Protein AF-A0A1F6ZSA2-F1 (afdb_monomer_lite)

Radius of gyration: 16.66 Å; chains: 1; bounding box: 36×43×43 Å

Sequence (135 aa):
MVVREEIGMHWVRKMEGTRTESYGFLPVEPGVIPIYSANNAVINNRGSVTPNGVLEKALIVAIYAPEDIRRNRLFERSPDLVHEKPEEVAYRLADEAINMYPDAHIVVKNFGRYEQQAKDNIVALMKLISQVVTP

Secondary structure (DSSP, 8-state):
---GGG--SEEEEE-STT-EEEEE-PPPPTT--------THHHHTGGG-BSTTTGGGS--EEEE--HHHHHHHHHHH-HHHHHH-HHHHHHHHHS-GGGGGGG-SEEEE-SGGGHHHHHHHHHHHHHHHHHHH--

pLDDT: mean 88.21, std 9.7, range [43.44, 96.38]

Structure (mmCIF, N/CA/C/O backbone):
data_AF-A0A1F6ZSA2-F1
#
_entry.id   AF-A0A1F6ZSA2-F1
#
loop_
_atom_site.group_PDB
_atom_site.id
_atom_site.type_symbol
_atom_site.label_atom_id
_atom_site.label_alt_id
_atom_site.label_comp_id
_atom_site.label_asym_id
_atom_site.label_entity_id
_atom_site.label_seq_id
_atom_site.pdbx_PDB_ins_code
_atom_site.Cartn_x
_atom_site.Cartn_y
_atom_site.Cartn_z
_atom_site.occupancy
_atom_site.B_iso_or_equiv
_atom_site.auth_seq_id
_atom_site.auth_comp_id
_atom_site.auth_asym_id
_atom_site.auth_atom_id
_atom_site.pdbx_PDB_model_num
ATOM 1 N N . MET A 1 1 ? -6.791 24.490 -3.109 1.00 43.44 1 MET A N 1
ATOM 2 C CA . MET A 1 1 ? -5.721 24.317 -2.106 1.00 43.44 1 MET A CA 1
ATOM 3 C C . MET A 1 1 ? -6.414 23.846 -0.841 1.00 43.44 1 MET A C 1
ATOM 5 O O . MET A 1 1 ? -7.190 24.619 -0.306 1.00 43.44 1 MET A O 1
ATOM 9 N N . VAL A 1 2 ? -6.269 22.571 -0.472 1.00 46.59 2 VAL A N 1
ATOM 10 C CA . VAL A 1 2 ? -6.911 22.014 0.734 1.00 46.59 2 VAL A CA 1
ATOM 11 C C . VAL A 1 2 ? -6.079 22.448 1.937 1.00 46.59 2 VAL A C 1
ATOM 13 O O . VAL A 1 2 ? -4.852 22.313 1.907 1.00 46.59 2 VAL A O 1
ATOM 16 N N . VAL A 1 3 ? -6.712 23.044 2.945 1.00 50.47 3 VAL A N 1
ATOM 17 C CA . VAL A 1 3 ? -6.021 23.504 4.157 1.00 50.47 3 VAL A CA 1
ATOM 18 C C . VAL A 1 3 ? -5.641 22.270 4.982 1.00 50.47 3 VAL A C 1
ATOM 20 O O . VAL A 1 3 ? -6.406 21.315 5.049 1.00 50.47 3 VAL A O 1
ATOM 23 N N . ARG A 1 4 ? -4.449 22.248 5.596 1.00 52.41 4 ARG A N 1
ATOM 24 C CA . ARG A 1 4 ? -3.920 21.080 6.340 1.00 52.41 4 ARG A CA 1
ATOM 25 C C . ARG A 1 4 ? -4.864 20.528 7.420 1.00 52.41 4 ARG A C 1
ATOM 27 O O . ARG A 1 4 ? -4.752 19.356 7.749 1.00 52.41 4 ARG A O 1
ATOM 34 N N . GLU A 1 5 ? -5.768 21.346 7.948 1.00 53.69 5 GLU A N 1
ATOM 35 C CA . GLU A 1 5 ? -6.742 20.963 8.984 1.00 53.69 5 GLU A CA 1
ATOM 36 C C . GLU A 1 5 ? -7.977 20.231 8.424 1.00 53.69 5 GLU A C 1
ATOM 38 O O . GLU A 1 5 ? -8.782 19.703 9.183 1.00 53.69 5 GLU A O 1
ATOM 43 N N . GLU A 1 6 ? -8.101 20.139 7.098 1.00 70.69 6 GLU A N 1
ATOM 44 C CA . GLU A 1 6 ? -9.185 19.446 6.390 1.00 70.69 6 GLU A CA 1
ATOM 45 C C . GLU A 1 6 ? -8.726 18.116 5.770 1.00 70.69 6 GLU A C 1
ATOM 47 O O . GLU A 1 6 ? -9.438 17.530 4.957 1.00 70.69 6 GLU A O 1
ATOM 52 N N . ILE A 1 7 ? -7.521 17.640 6.102 1.00 79.69 7 ILE A N 1
ATOM 53 C CA . ILE A 1 7 ? -6.950 16.400 5.564 1.00 79.69 7 ILE A CA 1
ATOM 54 C C . ILE A 1 7 ? -6.882 15.370 6.692 1.00 79.69 7 ILE A C 1
ATOM 56 O O . ILE A 1 7 ? -6.367 15.651 7.771 1.00 79.69 7 ILE A O 1
ATOM 60 N N . GLY A 1 8 ? -7.413 14.175 6.435 1.00 87.50 8 GLY A N 1
ATOM 61 C CA . GLY A 1 8 ? -7.291 13.020 7.317 1.00 87.50 8 GLY A CA 1
ATOM 62 C C . GLY A 1 8 ? -5.883 12.426 7.258 1.00 87.50 8 GLY A C 1
ATOM 63 O O . GLY A 1 8 ? -4.879 13.121 7.403 1.00 87.50 8 GLY A O 1
ATOM 64 N N . MET A 1 9 ? -5.783 11.116 7.024 1.00 92.31 9 MET A N 1
ATOM 65 C CA . MET A 1 9 ? -4.474 10.488 6.845 1.00 92.31 9 MET A CA 1
ATOM 66 C C . MET A 1 9 ? -3.801 10.991 5.562 1.00 92.31 9 MET A C 1
ATOM 68 O O . MET A 1 9 ? -4.399 10.954 4.485 1.00 92.31 9 MET A O 1
ATOM 72 N N . HIS A 1 10 ? -2.541 11.410 5.659 1.00 94.19 10 HIS A N 1
ATOM 73 C CA . HIS A 1 10 ? -1.742 11.826 4.509 1.00 94.19 10 HI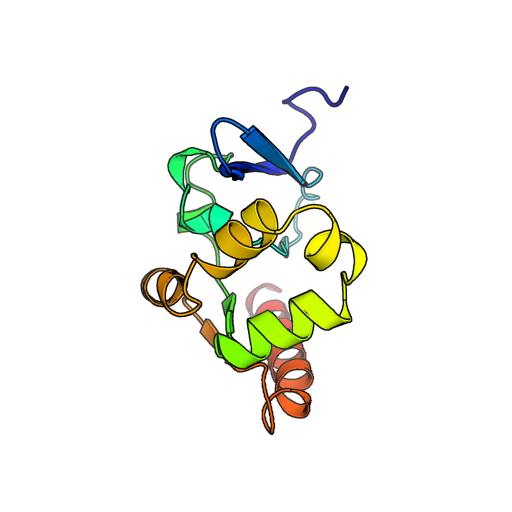S A CA 1
ATOM 74 C C . HIS A 1 10 ? -0.269 11.444 4.659 1.00 94.19 10 HIS A C 1
ATOM 76 O O . HIS A 1 10 ? 0.231 11.262 5.767 1.00 94.19 10 HIS A O 1
ATOM 82 N N . TRP A 1 11 ? 0.438 11.312 3.536 1.00 95.19 11 TRP A N 1
ATOM 83 C CA . TRP A 1 11 ? 1.860 10.964 3.502 1.00 95.19 11 TRP A CA 1
ATOM 84 C C . TRP A 1 11 ? 2.535 11.483 2.235 1.00 95.19 11 TRP A C 1
ATOM 86 O O . TRP A 1 11 ? 1.881 11.925 1.286 1.00 95.19 11 TRP A O 1
ATOM 96 N N . VAL A 1 12 ? 3.865 11.413 2.222 1.00 94.44 12 VAL A N 1
ATOM 97 C CA . VAL A 1 12 ? 4.674 11.791 1.065 1.00 94.44 12 VAL A CA 1
ATOM 98 C C . VAL A 1 12 ? 5.353 10.560 0.496 1.00 94.44 12 VAL A C 1
ATOM 100 O O . VAL A 1 12 ? 6.070 9.834 1.188 1.00 94.44 12 VAL A O 1
ATOM 103 N N . ARG A 1 13 ? 5.180 10.362 -0.804 1.00 92.50 13 ARG A N 1
ATOM 104 C CA . ARG A 1 13 ? 5.954 9.413 -1.587 1.00 92.50 13 ARG A CA 1
ATOM 105 C C . ARG A 1 13 ? 7.153 10.132 -2.193 1.00 92.50 13 ARG A C 1
ATOM 107 O O . ARG A 1 13 ? 6.996 11.129 -2.895 1.00 92.50 13 ARG A O 1
ATOM 114 N N . LYS A 1 14 ? 8.352 9.614 -1.940 1.00 90.94 14 LYS A N 1
ATOM 115 C CA . LYS A 1 14 ? 9.545 10.007 -2.698 1.00 90.94 14 LYS A CA 1
ATOM 116 C C . LYS A 1 14 ? 9.443 9.404 -4.102 1.00 90.94 14 LYS A C 1
ATOM 118 O O . LYS A 1 14 ? 8.897 8.313 -4.246 1.00 90.94 14 LYS A O 1
ATOM 123 N N . MET A 1 15 ? 9.899 10.139 -5.106 1.00 89.19 15 MET A N 1
ATOM 124 C CA . MET A 1 15 ? 9.942 9.721 -6.509 1.00 89.19 15 MET A CA 1
ATOM 125 C C . MET A 1 15 ? 11.397 9.748 -6.997 1.00 89.19 15 MET A C 1
ATOM 127 O O . MET A 1 15 ? 12.313 9.961 -6.200 1.00 89.19 15 MET A O 1
ATOM 131 N N . GLU A 1 16 ? 11.628 9.509 -8.286 1.00 88.69 16 GLU A N 1
ATOM 132 C CA . GLU A 1 16 ? 12.955 9.631 -8.884 1.00 88.69 16 GLU A CA 1
ATOM 133 C C . GLU A 1 16 ? 13.549 11.044 -8.700 1.00 88.69 16 GLU A C 1
ATOM 135 O O . GLU A 1 16 ? 12.851 12.063 -8.745 1.00 88.69 16 GLU A O 1
ATOM 140 N N . GLY A 1 17 ? 14.861 11.104 -8.450 1.00 86.19 17 GLY A N 1
ATOM 141 C CA . GLY A 1 17 ? 15.566 12.353 -8.165 1.00 86.19 17 GLY A CA 1
ATOM 142 C C . GLY A 1 17 ? 15.095 13.027 -6.871 1.00 86.19 17 GLY A C 1
ATOM 143 O O . GLY A 1 17 ? 15.094 12.426 -5.798 1.00 86.19 17 GLY A O 1
ATOM 144 N N . THR A 1 18 ? 14.733 14.308 -6.961 1.00 88.00 18 THR A N 1
ATOM 145 C CA . THR A 1 18 ? 14.256 15.126 -5.828 1.00 88.00 18 THR A CA 1
ATOM 146 C C . THR A 1 18 ? 12.734 15.265 -5.788 1.00 88.00 18 THR A C 1
ATOM 148 O O . THR A 1 18 ? 12.197 15.975 -4.933 1.00 88.00 18 THR A O 1
ATOM 151 N N . ARG A 1 19 ? 12.021 14.611 -6.714 1.00 92.62 19 ARG A N 1
ATOM 152 C CA . ARG A 1 19 ? 10.573 14.751 -6.843 1.00 92.62 19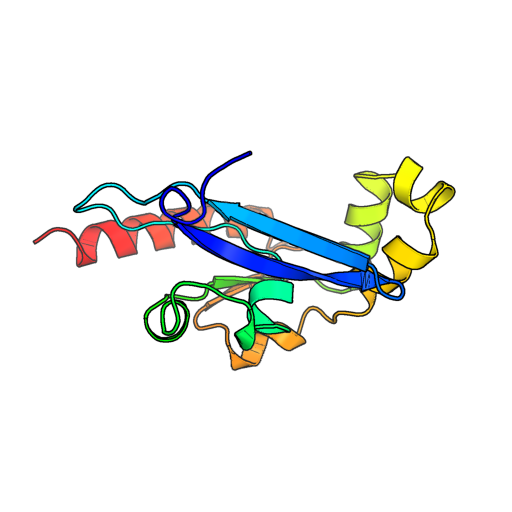 ARG A CA 1
ATOM 153 C C . ARG A 1 19 ? 9.860 14.058 -5.682 1.00 92.62 19 ARG A C 1
ATOM 155 O O . ARG A 1 19 ? 10.280 13.014 -5.182 1.00 92.62 19 ARG A O 1
ATOM 162 N N . THR A 1 20 ? 8.751 14.650 -5.252 1.00 93.25 20 THR A N 1
ATOM 163 C CA . THR A 1 20 ? 7.855 14.066 -4.251 1.00 93.25 20 THR A CA 1
ATOM 164 C C . THR A 1 20 ? 6.409 14.160 -4.718 1.00 93.25 20 THR A C 1
ATOM 166 O O . THR A 1 20 ? 6.041 15.070 -5.460 1.00 93.25 20 THR A O 1
ATOM 169 N N . GLU A 1 21 ? 5.596 13.200 -4.294 1.00 93.25 21 GLU A N 1
ATOM 170 C CA . GLU A 1 21 ? 4.153 13.180 -4.510 1.00 93.25 21 GLU A CA 1
ATOM 171 C C . GLU A 1 21 ? 3.439 13.114 -3.160 1.00 93.25 21 GLU A C 1
ATOM 173 O O . GLU A 1 21 ? 3.753 12.270 -2.316 1.00 93.25 21 GLU A O 1
ATOM 178 N N . SER A 1 22 ? 2.463 13.997 -2.965 1.00 92.94 22 SER A N 1
ATOM 179 C CA . SER A 1 22 ? 1.643 14.039 -1.756 1.00 92.94 22 SER A CA 1
ATOM 180 C C . SER A 1 22 ? 0.366 13.234 -1.956 1.00 92.94 22 SER A C 1
ATOM 182 O O . SER A 1 22 ? -0.347 13.429 -2.939 1.00 92.94 22 SER A O 1
ATOM 184 N N . TYR A 1 23 ? 0.061 12.368 -0.996 1.00 92.94 23 TYR A N 1
ATOM 185 C CA . TYR A 1 23 ? -1.166 11.580 -0.949 1.00 92.94 23 TYR A CA 1
ATOM 186 C C . TYR A 1 23 ? -1.933 11.951 0.313 1.00 92.94 23 TYR A C 1
ATOM 188 O O . TYR A 1 23 ? -1.326 12.150 1.364 1.00 92.94 23 TYR A O 1
ATOM 196 N N . GLY A 1 24 ? -3.257 12.031 0.225 1.00 92.38 24 GLY A N 1
ATOM 197 C CA . GLY A 1 24 ? -4.097 12.368 1.364 1.00 92.38 24 GLY A CA 1
ATOM 198 C C . GLY A 1 24 ? -5.524 11.889 1.177 1.00 92.38 24 GLY A C 1
ATOM 199 O O . GLY A 1 24 ? -6.016 11.785 0.053 1.00 92.38 24 GLY A O 1
ATOM 200 N N . PHE A 1 25 ? -6.170 11.601 2.297 1.00 90.81 25 PHE A N 1
ATOM 201 C CA . PHE A 1 25 ? -7.582 11.263 2.374 1.00 90.81 25 PHE A CA 1
ATOM 202 C C . PHE A 1 25 ? -8.354 12.370 3.081 1.00 90.81 25 PHE A C 1
ATOM 204 O O . PHE A 1 25 ? -7.786 13.176 3.819 1.00 90.81 25 PHE A O 1
ATOM 211 N N . LEU A 1 26 ? -9.666 12.388 2.866 1.00 89.56 26 LEU A N 1
ATOM 212 C CA . LEU A 1 26 ? -10.557 13.227 3.655 1.00 89.56 26 LEU A CA 1
ATOM 213 C C . LEU A 1 26 ? -10.587 12.753 5.120 1.00 89.56 26 LEU A C 1
ATOM 215 O O . LEU A 1 26 ? -10.265 11.591 5.397 1.00 89.56 26 LEU A O 1
ATOM 219 N N . PRO A 1 27 ? -10.962 13.634 6.062 1.00 88.00 27 PRO A N 1
ATOM 220 C CA . PRO A 1 27 ? -11.194 13.259 7.444 1.00 88.00 27 PRO A CA 1
ATOM 221 C C . PRO A 1 27 ? -12.256 12.166 7.536 1.00 88.00 27 PRO A C 1
ATOM 223 O O . PRO A 1 27 ? -13.191 12.102 6.739 1.00 88.00 27 PRO A O 1
ATOM 226 N N . VAL A 1 28 ? -12.086 11.294 8.520 1.00 86.56 28 VAL A N 1
ATOM 227 C CA . VAL A 1 28 ? -12.962 10.145 8.736 1.00 86.56 28 VAL A CA 1
ATOM 228 C C . VAL A 1 28 ? -14.137 10.577 9.598 1.00 86.56 28 VAL A C 1
ATOM 230 O O . VAL A 1 28 ? -13.949 11.273 10.597 1.00 86.56 28 VAL A O 1
ATOM 233 N N . GLU A 1 29 ? -15.341 10.150 9.229 1.00 87.06 29 GLU A N 1
ATOM 234 C CA . GLU A 1 29 ? -16.531 10.399 10.039 1.00 87.06 29 GLU A CA 1
ATOM 235 C C . GLU A 1 29 ? -16.408 9.740 11.428 1.00 87.06 29 GLU A C 1
ATOM 237 O O . GLU A 1 29 ? -15.861 8.640 11.559 1.00 87.06 29 GLU A O 1
ATOM 242 N N . PRO A 1 30 ? -16.911 10.372 12.500 1.00 83.06 30 PRO A N 1
ATOM 243 C CA . PRO A 1 30 ? -16.914 9.745 13.815 1.00 83.06 30 PRO A CA 1
ATOM 244 C C . PRO A 1 30 ? -17.671 8.410 13.809 1.00 83.06 30 PRO A C 1
ATOM 246 O O . PRO A 1 30 ? -18.773 8.310 13.280 1.00 83.06 30 PRO A O 1
ATOM 249 N N . GLY A 1 31 ? -17.095 7.387 14.445 1.00 81.94 31 GLY A N 1
ATOM 250 C CA . GLY A 1 31 ? -17.743 6.082 14.619 1.00 81.94 31 GLY A CA 1
ATOM 251 C C . GLY A 1 31 ? -17.573 5.097 13.458 1.00 81.94 31 GLY A C 1
ATOM 252 O O . GLY A 1 31 ? -18.093 3.988 13.553 1.00 81.94 31 GLY A O 1
ATOM 253 N N . VAL A 1 32 ? -16.825 5.442 12.402 1.00 85.06 32 VAL A N 1
ATOM 254 C CA . VAL A 1 32 ? -16.490 4.493 11.324 1.00 85.06 32 VAL A CA 1
ATOM 255 C C . VAL A 1 32 ? -15.039 4.021 11.416 1.00 85.06 32 VAL A C 1
ATOM 257 O O . VAL A 1 32 ? -14.156 4.748 11.876 1.00 85.06 32 VAL A O 1
ATOM 260 N N . ILE A 1 33 ? -14.771 2.804 10.935 1.00 86.38 33 ILE A N 1
ATOM 261 C CA . ILE A 1 33 ? -13.398 2.343 10.702 1.00 86.38 33 ILE A CA 1
ATOM 262 C C . ILE A 1 33 ? -12.970 2.774 9.303 1.00 86.38 33 ILE A C 1
ATOM 264 O O . ILE A 1 33 ? -13.569 2.320 8.324 1.00 86.38 33 ILE A O 1
ATOM 268 N N . PRO A 1 34 ? -11.915 3.591 9.171 1.00 89.00 34 PRO A N 1
ATOM 269 C CA . PRO A 1 34 ? -11.406 3.942 7.863 1.00 89.00 34 PRO A CA 1
ATOM 270 C C . PRO A 1 34 ? -10.632 2.784 7.237 1.00 89.00 34 PRO A C 1
ATOM 272 O O . PRO A 1 34 ? -9.806 2.138 7.883 1.00 89.00 34 PRO A O 1
ATOM 275 N N . ILE A 1 35 ? -10.856 2.574 5.942 1.00 90.00 35 ILE A N 1
ATOM 276 C CA . ILE A 1 35 ? -10.056 1.673 5.114 1.00 90.00 35 I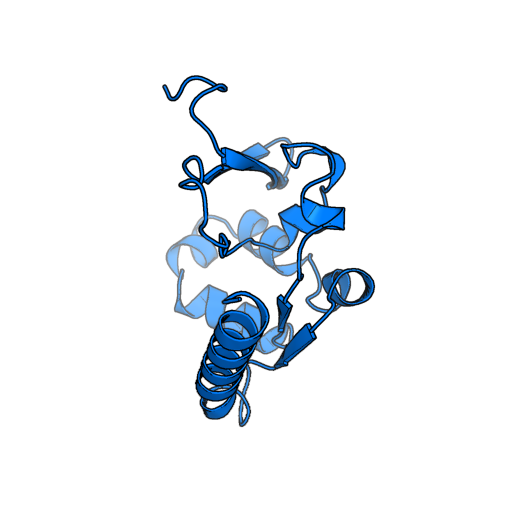LE A CA 1
ATOM 277 C C . ILE A 1 35 ? -9.307 2.528 4.100 1.00 90.00 35 ILE A C 1
ATOM 279 O O . ILE A 1 35 ? -9.915 3.199 3.266 1.00 90.00 35 ILE A O 1
ATOM 283 N N . TYR A 1 36 ? -7.979 2.480 4.157 1.00 91.38 36 TYR A N 1
ATOM 284 C CA . TYR A 1 36 ? -7.113 3.211 3.240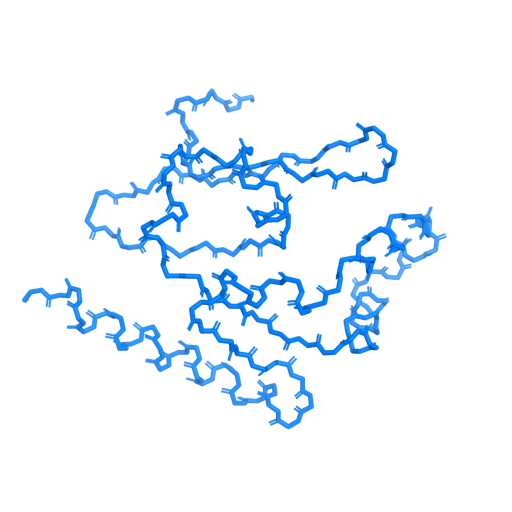 1.00 91.38 36 TYR A CA 1
ATOM 285 C C . TYR A 1 36 ? -6.444 2.257 2.255 1.00 91.38 36 TYR A C 1
ATOM 287 O O . TYR A 1 36 ? -5.922 1.211 2.638 1.00 91.38 36 TYR A O 1
ATOM 295 N N . SER A 1 37 ? -6.405 2.650 0.982 1.00 90.81 37 SER A N 1
ATOM 296 C CA . SER A 1 37 ? -5.560 2.007 -0.024 1.00 90.81 37 SER A CA 1
ATOM 297 C C . SER A 1 37 ? -4.301 2.842 -0.213 1.00 90.81 37 SER A C 1
ATOM 299 O O . SER A 1 37 ? -4.353 3.923 -0.798 1.00 90.81 37 SER A O 1
ATOM 301 N N . ALA A 1 38 ? -3.168 2.339 0.266 1.00 91.12 38 ALA A N 1
ATOM 302 C CA . ALA A 1 38 ? -1.889 3.029 0.194 1.00 91.12 38 ALA A CA 1
ATOM 303 C C . ALA A 1 38 ? -0.876 2.243 -0.646 1.00 91.12 38 ALA A C 1
ATOM 305 O O . ALA A 1 38 ? -0.916 1.017 -0.726 1.00 91.12 38 ALA A O 1
ATOM 306 N N . ASN A 1 39 ? 0.046 2.969 -1.276 1.00 90.38 39 ASN A N 1
ATOM 307 C CA . ASN A 1 39 ? 1.237 2.360 -1.859 1.00 90.38 39 ASN A CA 1
ATOM 308 C C . ASN A 1 39 ? 2.296 2.125 -0.767 1.00 90.38 39 ASN A C 1
ATOM 310 O O . ASN A 1 39 ? 2.239 2.725 0.306 1.00 90.38 39 ASN A O 1
ATOM 314 N N . ASN A 1 40 ? 3.298 1.302 -1.073 1.00 89.88 40 ASN A N 1
ATOM 315 C CA . ASN A 1 40 ? 4.362 0.932 -0.138 1.00 89.88 40 ASN A CA 1
ATOM 316 C C . ASN A 1 40 ? 5.151 2.122 0.438 1.00 89.88 40 ASN A C 1
ATOM 318 O O . ASN A 1 40 ? 5.760 1.990 1.497 1.00 89.88 40 ASN A O 1
ATOM 322 N N . ALA A 1 41 ? 5.115 3.306 -0.190 1.00 89.50 41 ALA A N 1
ATOM 323 C CA . ALA A 1 41 ? 5.793 4.484 0.347 1.00 89.50 41 ALA A CA 1
ATOM 324 C C . ALA A 1 41 ? 5.234 4.926 1.708 1.00 89.50 41 ALA A C 1
ATOM 326 O O . ALA A 1 41 ? 5.940 5.607 2.446 1.00 89.50 41 ALA A O 1
ATOM 327 N N . VAL A 1 42 ? 4.013 4.513 2.069 1.00 91.81 42 VAL A N 1
ATOM 328 C CA . VAL A 1 42 ? 3.467 4.737 3.415 1.00 91.81 42 VAL A CA 1
ATOM 329 C C . VAL A 1 42 ? 4.310 4.044 4.497 1.00 91.81 42 VAL A C 1
ATOM 331 O O . VAL A 1 42 ? 4.464 4.579 5.591 1.00 91.81 42 VAL A O 1
ATOM 334 N N . ILE A 1 43 ? 4.912 2.894 4.168 1.00 90.94 43 ILE A N 1
ATOM 335 C CA . ILE A 1 43 ? 5.818 2.132 5.037 1.00 90.94 43 ILE A CA 1
ATOM 336 C C . ILE A 1 43 ? 7.275 2.551 4.806 1.00 90.94 43 ILE A C 1
ATOM 338 O O . ILE A 1 43 ? 8.022 2.774 5.748 1.00 90.94 43 ILE A O 1
ATOM 342 N N . ASN A 1 44 ? 7.701 2.772 3.566 1.00 88.19 44 ASN A N 1
ATOM 343 C CA . ASN A 1 44 ? 9.098 3.156 3.317 1.00 88.19 44 ASN A CA 1
ATOM 344 C C . ASN A 1 44 ? 9.417 4.591 3.783 1.00 88.19 44 ASN A C 1
ATOM 346 O O . ASN A 1 44 ? 10.580 4.970 3.917 1.00 88.19 44 ASN A O 1
ATOM 350 N N . ASN A 1 45 ? 8.388 5.406 4.028 1.00 90.88 45 ASN A N 1
ATOM 351 C CA . ASN A 1 45 ? 8.505 6.775 4.515 1.00 90.88 45 ASN A CA 1
ATOM 352 C C . ASN A 1 45 ? 7.538 7.044 5.683 1.00 90.88 45 ASN A C 1
ATOM 354 O O . ASN A 1 45 ? 6.860 8.078 5.694 1.00 90.88 45 ASN A O 1
ATOM 358 N N . ARG A 1 46 ? 7.478 6.131 6.673 1.00 91.38 46 ARG A N 1
ATOM 359 C CA . ARG A 1 46 ? 6.587 6.233 7.857 1.00 91.38 46 ARG A CA 1
ATOM 360 C C . ARG A 1 46 ? 6.638 7.599 8.533 1.00 91.38 46 ARG A C 1
ATOM 362 O O . ARG A 1 46 ? 5.606 8.120 8.927 1.00 91.38 46 ARG A O 1
ATOM 369 N N . GLY A 1 47 ? 7.823 8.205 8.621 1.00 92.88 47 GLY A N 1
ATOM 370 C CA . GLY A 1 47 ? 8.008 9.519 9.249 1.00 92.88 47 GLY A CA 1
ATOM 371 C C . GLY A 1 47 ? 7.293 10.678 8.542 1.00 92.88 47 GLY A C 1
ATOM 372 O O . GLY A 1 47 ? 7.166 11.749 9.122 1.00 92.88 47 GLY A O 1
ATOM 373 N N . SER A 1 48 ? 6.822 10.486 7.306 1.00 94.50 48 SER A N 1
ATOM 374 C CA . SER A 1 48 ? 5.994 11.470 6.595 1.00 94.50 48 SER A CA 1
ATOM 375 C C . SER A 1 48 ? 4.494 11.306 6.835 1.00 94.50 48 SER A C 1
ATOM 377 O O . SER A 1 48 ? 3.714 12.155 6.401 1.00 94.50 48 SER A O 1
ATOM 379 N N . VAL A 1 49 ? 4.084 10.206 7.470 1.00 95.06 49 VAL A N 1
ATOM 380 C CA . VAL A 1 49 ? 2.677 9.878 7.677 1.00 95.06 49 VAL A CA 1
ATOM 381 C C . VAL A 1 49 ? 2.124 10.728 8.809 1.00 95.06 49 VAL A C 1
ATOM 383 O O . VAL A 1 49 ? 2.677 10.781 9.902 1.00 95.06 49 VAL A O 1
ATOM 386 N N . THR A 1 50 ? 1.006 11.386 8.539 1.00 93.44 50 THR A N 1
ATOM 387 C CA . THR A 1 50 ? 0.252 12.183 9.504 1.00 93.44 50 THR A CA 1
ATOM 388 C C . THR A 1 50 ? -1.189 11.662 9.543 1.00 93.44 50 THR A C 1
ATOM 390 O O . THR A 1 50 ? -1.716 11.314 8.484 1.00 93.44 50 THR A O 1
ATOM 393 N N . PRO A 1 51 ? -1.847 11.598 10.716 1.00 90.94 51 PRO A N 1
ATOM 394 C CA . PRO A 1 51 ? -1.321 11.926 12.046 1.00 90.94 51 PRO A CA 1
ATOM 395 C C . PRO A 1 51 ? -0.201 10.991 12.521 1.00 90.94 51 PRO A C 1
ATOM 397 O O . PRO A 1 51 ? -0.193 9.802 12.206 1.00 90.94 51 PRO A O 1
ATOM 400 N N . ASN A 1 52 ? 0.730 11.525 13.315 1.00 90.38 52 ASN A N 1
ATOM 401 C CA . ASN A 1 52 ? 1.765 10.716 13.962 1.00 90.38 52 ASN A CA 1
ATOM 402 C C . ASN A 1 52 ? 1.104 9.630 14.822 1.00 90.38 52 ASN A C 1
ATOM 404 O O . ASN A 1 52 ? 0.128 9.906 15.522 1.00 90.38 52 ASN A O 1
ATOM 408 N N . GLY A 1 53 ? 1.631 8.407 14.812 1.00 89.06 53 GLY A N 1
ATOM 409 C CA . GLY A 1 53 ? 1.055 7.325 15.614 1.00 89.06 53 GLY A CA 1
ATOM 410 C C . GLY A 1 53 ? -0.071 6.539 14.920 1.00 89.06 53 GLY A C 1
ATOM 411 O O . GLY A 1 53 ? -0.608 5.600 15.511 1.00 89.06 53 GLY A O 1
ATOM 412 N N . VAL A 1 54 ? -0.505 6.945 13.714 1.00 91.31 54 VAL A N 1
ATOM 413 C CA . VAL A 1 54 ? -1.671 6.330 13.051 1.00 91.31 54 VAL A CA 1
ATOM 414 C C . VAL A 1 54 ? -1.393 4.897 12.600 1.00 91.31 54 VAL A C 1
ATOM 416 O O . VAL A 1 54 ? -2.265 4.040 12.719 1.00 91.31 54 VAL A O 1
ATOM 419 N N . LEU A 1 55 ? -0.177 4.612 12.125 1.00 92.75 55 LEU A N 1
ATOM 420 C CA . LEU A 1 55 ? 0.181 3.285 11.623 1.00 92.75 55 LEU A CA 1
ATOM 421 C C . LEU A 1 55 ? 0.374 2.266 12.750 1.00 92.75 55 LEU A C 1
ATOM 423 O O . LEU A 1 55 ? 0.114 1.087 12.546 1.00 92.75 55 LEU A O 1
ATOM 427 N N . GLU A 1 56 ? 0.789 2.700 13.941 1.00 92.25 56 GLU A N 1
ATOM 428 C CA . GLU A 1 56 ? 0.965 1.850 15.129 1.00 92.25 56 GLU A CA 1
ATOM 429 C C . GLU A 1 56 ? -0.366 1.283 15.642 1.00 92.25 56 GLU A C 1
ATOM 431 O O . GLU A 1 56 ? -0.387 0.285 16.358 1.00 92.25 56 GLU A O 1
ATOM 436 N N . LYS A 1 57 ? -1.480 1.926 15.285 1.00 89.81 57 LYS A N 1
ATOM 437 C CA . LYS A 1 57 ? -2.841 1.523 15.659 1.00 89.81 57 LYS A CA 1
ATOM 438 C C . LYS A 1 57 ? -3.603 0.877 14.501 1.00 89.81 57 LYS A C 1
ATOM 440 O O . LYS A 1 57 ? -4.779 0.558 14.654 1.00 89.81 57 LYS A O 1
ATOM 445 N N . ALA A 1 58 ? -2.969 0.728 13.339 1.00 92.50 58 ALA A N 1
ATOM 446 C CA . ALA A 1 58 ? -3.620 0.260 12.126 1.00 92.50 58 ALA A CA 1
ATOM 447 C C . ALA A 1 58 ? -3.429 -1.246 11.915 1.00 92.50 58 ALA A C 1
ATOM 449 O O . ALA A 1 58 ? -2.334 -1.781 12.084 1.00 92.50 58 ALA A O 1
ATOM 450 N N . LEU A 1 59 ? -4.474 -1.916 11.419 1.00 92.69 59 LEU A N 1
ATOM 451 C CA . LEU A 1 59 ? -4.327 -3.227 10.794 1.00 92.69 59 LEU A CA 1
ATOM 452 C C . LEU A 1 59 ? -3.763 -3.047 9.378 1.00 92.69 59 LEU A C 1
ATOM 454 O O . LE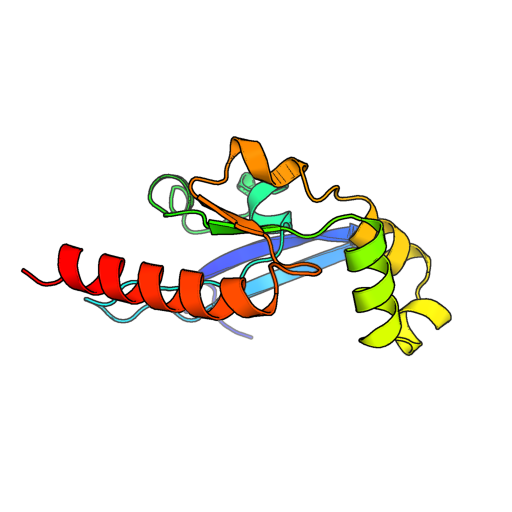U A 1 59 ? -4.478 -2.690 8.443 1.00 92.69 59 LEU A O 1
ATOM 458 N N . ILE A 1 60 ? -2.469 -3.302 9.222 1.00 94.38 60 ILE A N 1
ATOM 459 C CA . ILE A 1 60 ? -1.775 -3.236 7.927 1.00 94.38 60 ILE A CA 1
ATOM 460 C C . ILE A 1 60 ? -1.966 -4.553 7.162 1.00 94.38 60 ILE A C 1
ATOM 462 O O . ILE A 1 60 ? -1.472 -5.602 7.582 1.00 94.38 60 ILE A O 1
ATOM 466 N N . VAL A 1 61 ? -2.657 -4.477 6.022 1.00 93.25 61 VAL A N 1
ATOM 467 C CA . VAL A 1 61 ? -2.885 -5.598 5.099 1.00 93.25 61 VAL A CA 1
ATOM 468 C C . VAL A 1 61 ? -2.060 -5.387 3.829 1.00 93.25 61 VAL A C 1
ATOM 470 O O . VAL A 1 61 ? -2.307 -4.457 3.064 1.00 93.25 61 VAL A O 1
ATOM 473 N N . ALA A 1 62 ? -1.089 -6.263 3.585 1.00 92.88 62 ALA A N 1
ATOM 474 C CA . ALA A 1 62 ? -0.257 -6.242 2.389 1.00 92.88 62 ALA A CA 1
ATOM 475 C C . ALA A 1 62 ? -0.902 -7.036 1.247 1.00 92.88 62 ALA A C 1
ATOM 477 O O . ALA A 1 62 ? -1.191 -8.224 1.392 1.00 92.88 62 ALA A O 1
ATOM 478 N N . ILE A 1 63 ? -1.074 -6.400 0.085 1.00 91.69 63 ILE A N 1
ATOM 479 C CA . ILE A 1 63 ? -1.495 -7.073 -1.150 1.00 91.69 63 ILE A CA 1
ATOM 480 C C . ILE A 1 63 ? -0.249 -7.411 -1.965 1.00 91.69 63 ILE A C 1
ATOM 482 O O . ILE A 1 63 ? 0.372 -6.538 -2.567 1.00 91.69 63 ILE A O 1
ATOM 486 N N . TYR A 1 64 ? 0.118 -8.687 -1.980 1.00 92.62 64 TYR A N 1
ATOM 487 C CA . TYR A 1 64 ? 1.392 -9.148 -2.517 1.00 92.62 64 TYR A CA 1
ATOM 488 C C . TYR A 1 64 ? 1.253 -9.772 -3.910 1.00 92.62 64 TYR A C 1
ATOM 490 O O . TYR A 1 64 ? 0.383 -10.613 -4.146 1.00 92.62 64 TYR A O 1
ATOM 498 N N . ALA A 1 65 ? 2.174 -9.427 -4.807 1.00 92.75 65 ALA A N 1
ATOM 499 C CA . ALA A 1 65 ? 2.421 -10.134 -6.059 1.00 92.75 65 ALA A CA 1
ATOM 500 C C . ALA A 1 65 ? 3.935 -10.155 -6.356 1.00 92.75 65 ALA A C 1
ATOM 502 O O . ALA A 1 65 ? 4.599 -9.165 -6.037 1.00 92.75 65 ALA A O 1
ATOM 503 N N . PRO A 1 66 ? 4.462 -11.226 -6.980 1.00 92.75 66 PRO A N 1
ATOM 504 C CA . PRO A 1 66 ? 5.848 -11.295 -7.436 1.00 92.75 66 PRO A CA 1
ATOM 505 C C . PRO A 1 66 ? 6.225 -10.170 -8.408 1.00 92.75 66 PRO A C 1
ATOM 507 O O . PRO A 1 66 ? 5.377 -9.583 -9.082 1.00 92.75 66 PRO A O 1
ATOM 510 N N . GLU A 1 67 ? 7.514 -9.871 -8.475 1.00 92.81 67 GLU A N 1
ATOM 511 C CA . GLU A 1 67 ? 8.119 -8.731 -9.164 1.00 92.81 67 GLU A CA 1
ATOM 512 C C . GLU A 1 67 ? 7.857 -8.746 -10.674 1.00 92.81 67 GLU A C 1
ATOM 514 O O . GLU A 1 67 ? 7.537 -7.713 -11.265 1.00 92.81 67 GLU A O 1
ATOM 519 N N . ASP A 1 68 ? 7.932 -9.917 -11.303 1.00 94.44 68 ASP A N 1
ATOM 520 C CA . ASP A 1 68 ? 7.617 -10.116 -12.717 1.00 94.44 68 ASP A CA 1
ATOM 521 C C . ASP A 1 68 ? 6.141 -9.820 -13.011 1.00 94.44 68 ASP A C 1
ATOM 523 O O . ASP A 1 68 ? 5.832 -9.085 -13.951 1.00 94.44 68 ASP A O 1
ATOM 527 N N . ILE A 1 69 ? 5.234 -10.300 -12.157 1.00 94.81 69 ILE A N 1
ATOM 528 C CA . ILE A 1 69 ? 3.798 -10.023 -12.257 1.00 94.81 69 ILE A CA 1
ATOM 529 C C . ILE A 1 69 ? 3.520 -8.533 -12.039 1.00 94.81 69 ILE A C 1
ATOM 531 O O . ILE A 1 69 ? 2.745 -7.929 -12.783 1.00 94.81 69 ILE A O 1
ATOM 535 N N . ARG A 1 70 ? 4.165 -7.905 -11.048 1.00 93.69 70 ARG A N 1
ATOM 536 C CA . ARG A 1 70 ? 4.050 -6.459 -10.794 1.00 93.69 70 ARG A CA 1
ATOM 537 C C . ARG A 1 70 ? 4.507 -5.636 -11.994 1.00 93.69 70 ARG A C 1
ATOM 539 O O . ARG A 1 70 ? 3.811 -4.693 -12.370 1.00 93.69 70 ARG A O 1
ATOM 546 N N . ARG A 1 71 ? 5.642 -5.999 -12.597 1.00 95.19 71 ARG A N 1
ATOM 547 C CA . ARG A 1 71 ? 6.173 -5.357 -13.805 1.00 95.19 71 ARG A CA 1
ATOM 548 C C . ARG A 1 71 ? 5.198 -5.489 -14.969 1.00 95.19 71 ARG A C 1
ATOM 550 O O . ARG A 1 71 ? 4.834 -4.474 -15.553 1.00 95.19 71 ARG A O 1
ATOM 557 N N . ASN A 1 72 ? 4.733 -6.702 -15.261 1.00 96.00 72 ASN A N 1
ATOM 558 C CA . ASN A 1 72 ? 3.820 -6.946 -16.379 1.00 96.00 72 ASN A CA 1
ATOM 559 C C . ASN A 1 72 ? 2.519 -6.147 -16.214 1.00 96.00 72 ASN A C 1
ATOM 561 O O . ASN A 1 72 ? 2.132 -5.411 -17.116 1.00 96.00 72 ASN A O 1
ATOM 565 N N . ARG A 1 73 ? 1.919 -6.165 -15.015 1.00 94.69 73 ARG A N 1
ATOM 566 C CA . ARG A 1 73 ? 0.720 -5.366 -14.709 1.00 94.69 73 ARG A CA 1
ATOM 567 C C . ARG A 1 73 ? 0.949 -3.861 -14.846 1.00 94.69 73 ARG A C 1
ATOM 569 O O . ARG A 1 73 ? 0.038 -3.142 -15.247 1.00 94.69 73 ARG A O 1
ATOM 576 N N . LEU A 1 74 ? 2.131 -3.356 -14.480 1.00 94.06 74 LEU A N 1
ATOM 577 C CA . LEU A 1 74 ? 2.464 -1.942 -14.673 1.00 94.06 74 LEU A CA 1
ATOM 578 C C . LEU A 1 74 ? 2.536 -1.597 -16.164 1.00 94.06 74 LEU A C 1
ATOM 580 O O . LEU A 1 74 ? 2.019 -0.556 -16.559 1.00 94.06 74 LEU A O 1
ATOM 584 N N . PHE A 1 75 ? 3.143 -2.472 -16.966 1.00 95.50 75 PHE A N 1
ATOM 585 C CA . PHE A 1 75 ? 3.324 -2.248 -18.398 1.00 95.50 75 PHE A CA 1
ATOM 586 C C . PHE A 1 75 ? 1.991 -2.298 -19.144 1.00 95.50 75 PHE A C 1
ATOM 588 O O . PHE A 1 75 ? 1.725 -1.438 -19.975 1.00 95.50 75 PHE A O 1
ATOM 595 N N . GLU A 1 76 ? 1.125 -3.246 -18.789 1.00 96.38 76 GLU A N 1
ATOM 596 C CA . GLU A 1 76 ? -0.224 -3.369 -19.351 1.00 96.38 76 GLU A CA 1
ATOM 597 C C . GLU A 1 76 ? -1.122 -2.186 -18.972 1.00 96.38 76 GLU A C 1
ATOM 599 O O . GLU A 1 76 ? -1.842 -1.652 -19.812 1.00 96.38 76 GLU A O 1
ATOM 604 N N . ARG A 1 77 ? -1.086 -1.750 -17.706 1.00 95.25 77 ARG A N 1
ATOM 605 C CA . ARG A 1 77 ? -1.950 -0.665 -17.214 1.00 95.25 77 ARG A CA 1
ATOM 606 C C . ARG A 1 77 ? -1.505 0.717 -17.689 1.00 95.25 77 ARG A C 1
ATOM 608 O O . ARG A 1 77 ? -2.311 1.645 -17.706 1.00 95.25 77 ARG A O 1
ATOM 615 N N . SER A 1 78 ? -0.216 0.906 -17.950 1.00 94.19 78 SER A N 1
ATOM 616 C CA . SER A 1 78 ? 0.359 2.233 -18.187 1.00 94.19 78 SER A CA 1
ATOM 617 C C . SER A 1 78 ? 1.438 2.191 -19.274 1.00 94.19 78 SER A C 1
ATOM 619 O O . SER A 1 78 ? 2.595 2.499 -18.981 1.00 94.19 78 SER A O 1
ATOM 621 N N . PRO A 1 79 ? 1.083 1.829 -20.522 1.00 93.62 79 PRO A N 1
ATOM 622 C CA . PRO A 1 79 ? 2.043 1.735 -21.622 1.00 93.62 79 PRO A CA 1
ATOM 623 C C . PRO A 1 79 ? 2.755 3.069 -21.894 1.00 93.62 79 PRO A C 1
ATOM 625 O O . PRO A 1 79 ? 3.969 3.078 -22.092 1.00 93.62 79 PRO A O 1
ATOM 628 N N . ASP A 1 80 ? 2.046 4.196 -21.792 1.00 96.00 80 ASP A N 1
ATOM 629 C CA . ASP A 1 80 ? 2.626 5.534 -21.985 1.00 96.00 80 ASP A CA 1
ATOM 630 C C . ASP A 1 80 ? 3.707 5.834 -20.942 1.00 96.00 80 ASP A C 1
ATOM 632 O O . ASP A 1 80 ? 4.773 6.348 -21.265 1.00 96.00 80 ASP A O 1
ATOM 636 N N . LEU A 1 81 ? 3.490 5.421 -19.687 1.00 92.38 81 LEU A N 1
ATOM 637 C CA . LEU A 1 81 ? 4.482 5.583 -18.624 1.00 92.38 81 LEU A CA 1
ATOM 638 C C . LEU A 1 81 ? 5.765 4.800 -18.935 1.00 92.38 81 LEU A C 1
ATOM 640 O O . LEU A 1 81 ? 6.861 5.292 -18.676 1.00 92.38 81 LEU A O 1
ATOM 644 N N . VAL A 1 82 ? 5.628 3.594 -19.494 1.00 92.62 82 VAL A N 1
ATOM 645 C CA . VAL A 1 82 ? 6.770 2.763 -19.905 1.00 92.62 82 VAL A CA 1
ATOM 646 C C . VAL A 1 82 ? 7.563 3.431 -21.019 1.00 92.62 82 VAL A C 1
ATOM 648 O O . VAL A 1 82 ? 8.791 3.392 -20.991 1.00 92.62 82 VAL A O 1
ATOM 651 N N . HIS A 1 83 ? 6.874 4.047 -21.978 1.00 92.38 83 HIS A N 1
ATOM 652 C CA . HIS A 1 83 ? 7.523 4.686 -23.115 1.00 92.38 83 HIS A CA 1
ATOM 653 C C . HIS A 1 83 ? 8.168 6.028 -22.748 1.00 92.38 83 HIS A C 1
ATOM 655 O O . HIS A 1 83 ? 9.312 6.288 -23.111 1.00 92.38 83 HIS A O 1
ATOM 661 N N . GLU A 1 84 ? 7.450 6.869 -22.007 1.00 94.88 84 GLU A N 1
ATOM 662 C CA . GLU A 1 84 ? 7.822 8.265 -21.780 1.00 94.88 84 GLU A CA 1
ATOM 663 C C . GLU A 1 84 ? 8.662 8.473 -20.514 1.00 94.88 84 GLU A C 1
ATOM 665 O O . GLU A 1 84 ? 9.407 9.450 -20.424 1.00 94.88 84 GLU A O 1
ATOM 670 N N . LYS A 1 85 ? 8.541 7.589 -19.513 1.00 92.69 85 LYS A N 1
ATOM 671 C CA . LYS A 1 85 ? 9.164 7.761 -18.186 1.00 92.69 85 LYS A CA 1
ATOM 672 C C . LYS A 1 85 ? 9.801 6.467 -17.656 1.00 92.69 85 LYS A C 1
ATOM 674 O O . LYS A 1 85 ? 9.420 5.977 -16.586 1.00 92.69 85 LYS A O 1
ATOM 679 N N . PRO A 1 86 ? 10.819 5.919 -18.346 1.00 91.94 86 PRO A N 1
ATOM 680 C CA . PRO A 1 86 ? 11.467 4.668 -17.945 1.00 91.94 86 PRO A CA 1
ATOM 681 C C . PRO A 1 86 ? 12.127 4.738 -16.557 1.00 91.94 86 PRO A C 1
ATOM 683 O O . PRO A 1 86 ? 12.130 3.746 -15.828 1.00 91.94 86 PRO A O 1
ATOM 686 N N . GLU A 1 87 ? 12.633 5.904 -16.147 1.00 92.12 87 GLU A N 1
ATOM 687 C CA . GLU A 1 87 ? 13.210 6.099 -14.808 1.00 92.12 87 GLU A CA 1
ATOM 688 C C . GLU A 1 87 ? 12.153 5.995 -13.700 1.00 92.12 87 GLU A C 1
ATOM 690 O O . GLU A 1 87 ? 12.387 5.364 -12.669 1.00 92.12 87 GLU A O 1
ATOM 695 N N . GLU A 1 88 ? 10.955 6.540 -13.931 1.00 91.25 88 GLU A N 1
ATOM 696 C CA . GLU A 1 88 ? 9.841 6.431 -12.986 1.00 91.25 88 GLU A CA 1
ATOM 697 C C . GLU A 1 88 ? 9.369 4.973 -12.865 1.00 91.25 88 GLU A C 1
ATOM 699 O O . GLU A 1 88 ? 9.038 4.499 -11.776 1.00 91.25 88 GLU A O 1
ATOM 704 N N . VAL A 1 89 ? 9.365 4.229 -13.972 1.00 92.31 89 VAL A N 1
ATOM 705 C CA . VAL A 1 89 ? 9.048 2.792 -13.993 1.00 92.31 89 VAL A CA 1
ATOM 706 C C . VAL A 1 89 ? 10.068 2.002 -13.181 1.00 92.31 89 VAL A C 1
ATOM 708 O O . VAL A 1 89 ? 9.675 1.205 -12.326 1.00 92.31 89 VAL A O 1
ATOM 711 N N . ALA A 1 90 ? 11.362 2.250 -13.403 1.00 91.38 90 ALA A N 1
ATOM 712 C CA . ALA A 1 90 ? 12.433 1.625 -12.636 1.00 91.38 90 ALA A CA 1
ATOM 713 C C . ALA A 1 90 ? 12.285 1.932 -11.141 1.00 91.38 90 ALA A C 1
ATOM 715 O O . ALA A 1 90 ? 12.304 1.015 -10.325 1.00 91.38 90 ALA A O 1
ATOM 716 N N . TYR A 1 91 ? 12.020 3.191 -10.782 1.00 90.25 91 TYR A N 1
ATOM 717 C CA . TYR A 1 91 ? 11.783 3.596 -9.398 1.00 90.25 91 TYR A CA 1
ATOM 718 C C . TYR A 1 91 ? 10.569 2.889 -8.772 1.00 90.25 91 TYR A C 1
ATOM 720 O O . TYR A 1 91 ? 10.640 2.375 -7.656 1.00 90.25 91 TYR A O 1
ATOM 728 N N . ARG A 1 92 ? 9.442 2.814 -9.495 1.00 88.62 92 ARG A N 1
ATOM 729 C CA . ARG A 1 92 ? 8.214 2.132 -9.042 1.00 88.62 92 ARG A CA 1
ATOM 730 C C . ARG A 1 92 ? 8.424 0.635 -8.795 1.00 88.62 92 ARG A C 1
ATOM 732 O O . ARG A 1 92 ? 7.722 0.073 -7.953 1.00 88.62 92 ARG A O 1
ATOM 739 N N . LEU A 1 93 ? 9.329 0.004 -9.540 1.00 90.00 93 LEU A N 1
ATOM 740 C CA . LEU A 1 93 ? 9.626 -1.427 -9.449 1.00 90.00 93 LEU A CA 1
ATOM 741 C C . LEU A 1 93 ? 10.823 -1.748 -8.542 1.00 90.00 93 LEU A C 1
ATOM 743 O O . LEU A 1 93 ? 10.944 -2.896 -8.130 1.00 90.00 93 LEU A O 1
ATOM 747 N N . ALA A 1 94 ? 11.660 -0.763 -8.204 1.00 88.31 94 ALA A N 1
ATOM 748 C CA . ALA A 1 94 ? 12.816 -0.931 -7.321 1.00 88.31 94 ALA A CA 1
ATOM 749 C C . ALA A 1 94 ? 12.425 -1.257 -5.873 1.00 88.31 94 ALA A C 1
ATOM 751 O O . ALA A 1 94 ? 13.201 -1.862 -5.141 1.00 88.31 94 ALA A O 1
ATOM 752 N N . ASP A 1 95 ? 11.224 -0.861 -5.453 1.00 84.50 95 ASP A N 1
ATOM 753 C CA . ASP A 1 95 ? 10.688 -1.273 -4.164 1.00 84.50 95 ASP A CA 1
ATOM 754 C C . ASP A 1 95 ? 10.144 -2.704 -4.247 1.00 84.50 95 ASP A C 1
ATOM 756 O O . ASP A 1 95 ? 9.051 -2.942 -4.783 1.00 84.50 95 ASP A O 1
ATOM 760 N N . GLU A 1 96 ? 10.932 -3.654 -3.748 1.00 82.88 96 GLU A N 1
ATOM 761 C CA . GLU A 1 96 ? 10.610 -5.080 -3.725 1.00 82.88 96 GLU A CA 1
ATOM 762 C C . GLU A 1 96 ? 9.333 -5.355 -2.928 1.00 82.88 96 GLU A C 1
ATOM 764 O O . GLU A 1 96 ? 9.063 -4.742 -1.894 1.00 82.88 96 GLU A O 1
ATOM 769 N N . ALA A 1 97 ? 8.519 -6.305 -3.398 1.00 78.06 97 ALA A N 1
ATOM 770 C CA . ALA A 1 97 ? 7.210 -6.546 -2.788 1.00 78.06 97 ALA A CA 1
ATOM 771 C C . ALA A 1 97 ? 7.331 -7.119 -1.368 1.00 78.06 97 ALA A C 1
ATOM 773 O O . ALA A 1 97 ? 6.392 -7.033 -0.579 1.00 78.06 97 ALA A O 1
ATOM 774 N N . ILE A 1 98 ? 8.483 -7.707 -1.048 1.00 81.00 98 ILE A N 1
ATOM 775 C CA . ILE A 1 98 ? 8.773 -8.295 0.256 1.00 81.00 98 ILE A CA 1
ATOM 776 C C . ILE A 1 98 ? 9.094 -7.249 1.330 1.00 81.00 98 ILE A C 1
ATOM 778 O O . ILE A 1 98 ? 8.921 -7.532 2.513 1.00 81.00 98 ILE A O 1
ATOM 782 N N . ASN A 1 99 ? 9.479 -6.027 0.947 1.00 82.81 99 ASN A N 1
ATOM 783 C CA . ASN A 1 99 ? 9.891 -4.982 1.892 1.00 82.81 99 ASN A CA 1
ATOM 784 C C . ASN A 1 99 ? 8.789 -4.600 2.886 1.00 82.81 99 ASN A C 1
ATOM 786 O O . ASN A 1 99 ? 9.081 -4.167 3.993 1.00 82.81 99 ASN A O 1
ATOM 790 N N . MET A 1 100 ? 7.521 -4.795 2.517 1.00 81.38 100 MET A N 1
ATOM 791 C CA . MET A 1 100 ? 6.376 -4.502 3.382 1.00 81.38 100 MET A CA 1
ATOM 792 C C . MET A 1 100 ? 6.074 -5.601 4.414 1.00 81.38 100 MET A C 1
ATOM 794 O O . MET A 1 100 ? 5.226 -5.397 5.276 1.00 81.38 100 MET A O 1
ATOM 798 N N . TYR A 1 101 ? 6.701 -6.780 4.317 1.00 86.69 101 TYR A N 1
ATOM 799 C CA . TYR A 1 101 ? 6.365 -7.937 5.159 1.00 86.69 101 TYR A CA 1
ATOM 800 C C . TYR A 1 101 ? 6.598 -7.703 6.657 1.00 86.69 101 TYR A C 1
ATOM 802 O O . TYR A 1 101 ? 5.737 -8.121 7.428 1.00 86.69 101 TYR A O 1
ATOM 810 N N . PRO A 1 102 ? 7.689 -7.043 7.097 1.00 90.31 102 PRO A N 1
ATOM 811 C CA . PRO A 1 102 ? 7.913 -6.784 8.520 1.00 90.31 102 PRO A CA 1
ATOM 812 C C . PRO A 1 102 ? 6.820 -5.926 9.171 1.00 90.31 102 PRO A C 1
ATOM 814 O O . PRO A 1 102 ? 6.555 -6.078 10.360 1.00 90.31 102 PRO A O 1
ATOM 817 N N . ASP A 1 103 ? 6.178 -5.049 8.397 1.00 90.69 103 ASP A N 1
ATOM 818 C CA . ASP A 1 103 ? 5.117 -4.152 8.865 1.00 90.69 103 ASP A CA 1
ATOM 819 C C . ASP A 1 103 ? 3.704 -4.705 8.618 1.00 90.69 103 ASP A C 1
ATOM 821 O O . ASP A 1 103 ? 2.719 -4.160 9.121 1.00 90.69 103 ASP A O 1
ATOM 825 N N . ALA A 1 104 ? 3.570 -5.762 7.816 1.00 93.06 104 ALA A N 1
ATOM 826 C CA . ALA A 1 104 ? 2.281 -6.335 7.465 1.00 93.06 104 ALA A CA 1
ATOM 827 C C . ALA A 1 104 ? 1.790 -7.298 8.550 1.00 93.06 104 ALA A C 1
ATOM 829 O O . ALA A 1 104 ? 2.450 -8.274 8.893 1.00 93.06 104 ALA A O 1
ATOM 830 N N . HIS A 1 105 ? 0.563 -7.084 9.018 1.00 93.62 105 HIS A N 1
ATOM 831 C CA . HIS A 1 105 ? -0.104 -8.012 9.934 1.00 93.62 105 HIS A CA 1
ATOM 832 C C . HIS A 1 105 ? -0.757 -9.170 9.171 1.00 93.62 105 HIS A C 1
ATOM 834 O O . HIS A 1 105 ? -0.860 -10.285 9.674 1.00 93.62 105 HIS A O 1
ATOM 840 N N . ILE A 1 106 ? -1.219 -8.898 7.946 1.00 92.62 106 ILE A N 1
ATOM 841 C CA . ILE A 1 106 ? -1.847 -9.874 7.053 1.00 92.62 106 ILE A CA 1
ATOM 842 C C . ILE A 1 106 ? -1.246 -9.703 5.661 1.00 92.62 106 ILE A C 1
ATOM 844 O O . ILE A 1 106 ? -1.160 -8.585 5.157 1.00 92.62 106 ILE A O 1
ATOM 848 N N . VAL A 1 107 ? -0.888 -10.811 5.012 1.00 92.12 107 VAL A N 1
ATOM 849 C CA . VAL A 1 107 ? -0.433 -10.824 3.616 1.00 92.12 107 VAL A CA 1
ATOM 850 C C . VAL A 1 107 ? -1.450 -11.565 2.756 1.00 92.12 107 VAL A C 1
ATOM 852 O O . VAL A 1 107 ? -1.687 -12.759 2.938 1.00 92.12 107 VAL A O 1
ATOM 855 N N . VAL A 1 108 ? -2.021 -10.870 1.776 1.00 92.25 108 VAL A N 1
ATOM 856 C CA . VAL A 1 108 ? -2.934 -11.438 0.783 1.00 92.25 108 VAL A CA 1
ATOM 857 C C . VAL A 1 108 ? -2.197 -11.589 -0.538 1.00 92.25 108 VAL A C 1
ATOM 859 O O . VAL A 1 108 ? -1.844 -10.612 -1.198 1.00 92.25 108 VAL A O 1
ATOM 862 N N . LYS A 1 109 ? -1.970 -12.840 -0.942 1.00 93.06 109 LYS A N 1
ATOM 863 C CA . LYS A 1 109 ? -1.391 -13.170 -2.248 1.00 93.06 109 LYS A CA 1
ATOM 864 C C . LYS A 1 109 ? -2.401 -12.846 -3.346 1.00 93.06 109 LYS A C 1
ATOM 866 O O . LYS A 1 109 ? -3.513 -13.356 -3.322 1.00 93.06 109 LYS A O 1
ATOM 871 N N . ASN A 1 110 ? -1.994 -12.038 -4.314 1.00 93.00 110 ASN A N 1
ATOM 872 C CA . ASN A 1 110 ? -2.823 -11.568 -5.417 1.00 93.00 110 ASN A CA 1
ATOM 873 C C . ASN A 1 110 ? -2.115 -11.784 -6.766 1.00 93.00 110 ASN A C 1
ATOM 875 O O . ASN A 1 110 ? -1.745 -10.826 -7.449 1.00 93.00 110 ASN A O 1
ATOM 879 N N . PHE A 1 111 ? -1.869 -13.047 -7.118 1.00 93.81 111 PHE A N 1
ATOM 880 C CA . PHE A 1 111 ? -1.231 -13.462 -8.374 1.00 93.81 111 PHE A CA 1
ATOM 881 C C . PHE A 1 111 ? -1.595 -14.911 -8.733 1.00 93.81 111 PHE A C 1
ATOM 883 O O . PHE A 1 111 ? -1.793 -15.747 -7.844 1.00 93.81 111 PHE A O 1
ATOM 890 N N . GLY A 1 112 ? -1.671 -15.219 -10.031 1.00 92.25 112 GLY A N 1
ATOM 891 C CA . GLY A 1 112 ? -1.935 -16.572 -10.530 1.00 92.25 112 GLY A CA 1
ATOM 892 C C . GLY A 1 112 ? -3.212 -17.173 -9.932 1.00 92.25 112 GLY A C 1
ATOM 893 O O . GLY A 1 112 ? -4.248 -16.516 -9.866 1.00 92.25 112 GLY A O 1
ATOM 894 N N . ARG A 1 113 ? -3.132 -18.408 -9.412 1.00 89.94 113 ARG A N 1
ATOM 895 C CA . ARG A 1 113 ? -4.288 -19.097 -8.798 1.00 89.94 113 ARG A CA 1
ATOM 896 C C . ARG A 1 113 ? -4.920 -18.357 -7.610 1.00 89.94 113 ARG A C 1
ATOM 898 O O . ARG A 1 113 ? -6.038 -18.684 -7.226 1.00 89.94 113 ARG A O 1
ATOM 905 N N . TYR A 1 114 ? -4.204 -17.409 -7.003 1.00 92.50 114 TYR A N 1
ATOM 906 C CA . TYR A 1 114 ? -4.675 -16.681 -5.828 1.00 92.50 114 TYR A CA 1
ATOM 907 C C . TYR A 1 114 ? -5.516 -15.451 -6.178 1.00 92.50 114 TYR A C 1
ATOM 909 O O . TYR A 1 114 ? -6.247 -14.991 -5.314 1.00 92.50 114 TYR A O 1
ATOM 917 N N . GLU A 1 115 ? -5.465 -14.921 -7.405 1.00 87.38 115 GLU A N 1
ATOM 918 C CA . GLU A 1 115 ? -6.196 -13.691 -7.778 1.00 87.38 115 GLU A CA 1
ATOM 919 C C . GLU A 1 115 ? -7.703 -13.829 -7.567 1.00 87.38 115 GLU A C 1
ATOM 921 O O . GLU A 1 115 ? -8.338 -12.966 -6.961 1.00 87.38 115 GLU A O 1
ATOM 926 N N . GLN A 1 116 ? -8.260 -14.966 -7.991 1.00 83.38 116 GLN A N 1
ATOM 927 C CA . GLN A 1 116 ? -9.684 -15.246 -7.844 1.00 83.38 116 GLN A CA 1
ATOM 928 C C . GLN A 1 116 ? -10.095 -15.341 -6.367 1.00 83.38 116 GLN A C 1
ATOM 930 O O . GLN A 1 116 ? -11.162 -14.865 -5.992 1.00 83.38 116 GLN A O 1
ATOM 935 N N . GLN A 1 117 ? -9.228 -15.912 -5.526 1.00 89.19 117 GLN A N 1
ATOM 936 C CA . GLN A 1 117 ? -9.477 -16.089 -4.092 1.00 89.19 117 GLN A CA 1
ATOM 937 C C . GLN A 1 117 ? -9.188 -14.821 -3.282 1.00 89.19 117 GLN A C 1
ATOM 939 O O . GLN A 1 117 ? -9.776 -14.623 -2.224 1.00 89.19 117 GLN A O 1
ATOM 944 N N . ALA A 1 118 ? -8.291 -13.949 -3.751 1.00 91.00 118 ALA A N 1
ATOM 945 C CA . ALA A 1 118 ? -7.877 -12.748 -3.033 1.00 91.00 118 ALA A CA 1
ATOM 946 C C . ALA A 1 118 ? -9.067 -11.823 -2.758 1.00 91.00 118 ALA A C 1
ATOM 948 O O . ALA A 1 118 ? -9.193 -11.298 -1.652 1.00 91.00 118 ALA A O 1
ATOM 949 N N . LYS A 1 119 ? -9.970 -11.681 -3.736 1.00 88.56 119 LYS A N 1
ATOM 950 C CA . LYS A 1 119 ? -11.216 -10.924 -3.573 1.00 88.56 119 LYS A CA 1
ATOM 951 C C . LYS A 1 119 ? -12.073 -11.499 -2.446 1.00 88.56 119 LYS A C 1
ATOM 953 O O . LYS A 1 119 ? -12.465 -10.758 -1.546 1.00 88.56 119 LYS A O 1
ATOM 958 N N . ASP A 1 120 ? -12.330 -12.802 -2.479 1.00 89.75 120 ASP A N 1
ATOM 959 C CA . ASP A 1 120 ? -13.182 -13.468 -1.491 1.00 89.75 120 ASP A CA 1
ATOM 960 C C . ASP A 1 120 ? -12.561 -13.410 -0.089 1.00 89.75 120 ASP A C 1
ATOM 962 O O . ASP A 1 120 ? -13.258 -13.124 0.885 1.00 89.75 120 ASP A O 1
ATOM 966 N N . ASN A 1 121 ? -11.238 -13.563 0.008 1.00 88.00 121 ASN A N 1
ATOM 967 C CA . ASN A 1 121 ? -10.486 -13.448 1.258 1.00 88.00 121 ASN A CA 1
ATOM 968 C C . ASN A 1 121 ? -10.574 -12.041 1.863 1.00 88.00 121 ASN A C 1
ATOM 970 O O . ASN A 1 121 ? -10.801 -11.906 3.064 1.00 88.00 121 ASN A O 1
ATOM 974 N N . ILE A 1 122 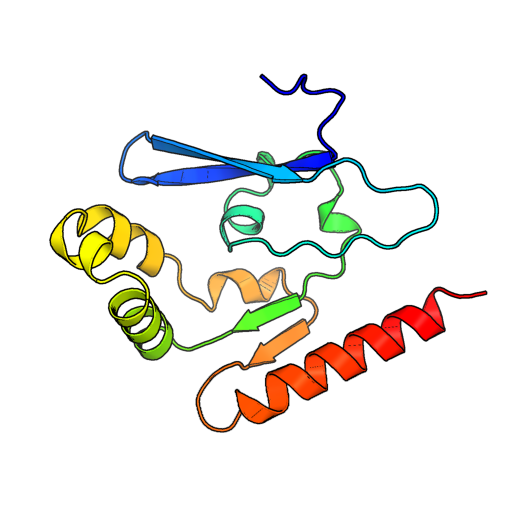? -10.429 -10.988 1.050 1.00 90.81 122 ILE A N 1
ATOM 975 C CA . ILE A 1 122 ? -10.573 -9.603 1.521 1.00 90.81 122 ILE A CA 1
ATOM 976 C C . ILE A 1 122 ? -12.009 -9.339 1.978 1.00 90.81 122 ILE A C 1
ATOM 978 O O . ILE A 1 122 ? -12.210 -8.774 3.050 1.00 90.81 122 ILE A O 1
ATOM 982 N N . VAL A 1 123 ? -13.016 -9.779 1.219 1.00 90.25 123 VAL A N 1
ATOM 983 C CA . VAL A 1 123 ? -14.425 -9.621 1.616 1.00 90.25 123 VAL A CA 1
ATOM 984 C C . VAL A 1 123 ? -14.710 -10.348 2.932 1.00 90.25 123 VAL A C 1
ATOM 986 O O . VAL A 1 123 ? -15.373 -9.791 3.807 1.00 90.25 123 VAL A O 1
ATOM 989 N N . ALA A 1 124 ? -14.204 -11.571 3.100 1.00 89.25 124 ALA A N 1
ATOM 990 C CA . ALA A 1 124 ? -14.346 -12.330 4.338 1.00 89.25 124 ALA A CA 1
ATOM 991 C C . ALA A 1 124 ? -13.660 -11.630 5.523 1.00 89.25 124 ALA A C 1
ATOM 993 O O . ALA A 1 124 ? -14.261 -11.519 6.591 1.00 89.25 124 ALA A O 1
ATOM 994 N N . LEU A 1 125 ? -12.452 -11.094 5.320 1.00 89.62 125 LEU A N 1
ATOM 995 C CA . LEU A 1 125 ? -11.733 -10.316 6.329 1.00 89.62 125 LEU A CA 1
ATOM 996 C C . LEU A 1 125 ? -12.525 -9.073 6.755 1.00 89.62 125 LEU A C 1
ATOM 998 O O . LEU A 1 125 ? -12.685 -8.835 7.948 1.00 89.62 125 LEU A O 1
ATOM 1002 N N . MET A 1 126 ? -13.074 -8.311 5.806 1.00 89.75 126 MET A N 1
ATOM 1003 C CA . MET A 1 126 ? -13.861 -7.115 6.129 1.00 89.75 126 MET A CA 1
ATOM 1004 C C . MET A 1 126 ? -15.147 -7.459 6.889 1.00 89.75 126 MET A C 1
ATOM 1006 O O . MET A 1 126 ? -15.506 -6.759 7.835 1.00 89.75 126 MET A O 1
ATOM 1010 N N . LYS A 1 127 ? -15.812 -8.569 6.541 1.00 90.19 127 LYS A N 1
ATOM 1011 C CA . LYS A 1 127 ? -16.965 -9.072 7.306 1.00 90.19 127 LYS A CA 1
ATOM 1012 C C . LYS A 1 127 ? -16.577 -9.423 8.741 1.00 90.19 127 LYS A C 1
ATOM 1014 O O . LYS A 1 127 ? -17.270 -9.008 9.665 1.00 90.19 127 LYS A O 1
ATOM 1019 N N . LEU A 1 128 ? -15.463 -10.128 8.930 1.00 88.94 128 LEU A N 1
ATOM 1020 C CA . LEU A 1 128 ? -14.956 -10.459 10.260 1.00 88.94 128 LEU A CA 1
ATOM 1021 C C . LEU A 1 128 ? -14.656 -9.193 11.077 1.00 88.94 128 LEU A C 1
ATOM 1023 O O . LEU A 1 128 ? -15.105 -9.087 12.212 1.00 88.94 128 LEU A O 1
ATOM 1027 N N . ILE A 1 129 ? -13.973 -8.206 10.488 1.00 88.06 129 ILE A N 1
ATOM 1028 C CA . ILE A 1 129 ? -13.684 -6.924 11.154 1.00 88.06 129 ILE A CA 1
ATOM 1029 C C . ILE A 1 129 ? -14.985 -6.241 11.591 1.00 88.06 129 ILE A C 1
ATOM 1031 O O . ILE A 1 129 ? -15.086 -5.796 12.731 1.00 88.06 129 ILE A O 1
ATOM 1035 N N . SER A 1 130 ? -16.006 -6.215 10.729 1.00 85.56 130 SER A N 1
ATOM 1036 C CA . SER A 1 130 ? -17.290 -5.586 11.066 1.00 85.56 130 SER A CA 1
ATOM 1037 C C . SER A 1 130 ? -18.000 -6.247 12.258 1.00 85.56 130 SER A C 1
ATOM 1039 O O . SER A 1 130 ? -18.633 -5.557 13.053 1.00 85.56 130 SER A O 1
ATOM 1041 N N . GLN A 1 131 ? -17.843 -7.562 12.436 1.00 86.56 131 GLN A N 1
ATOM 1042 C CA . GLN A 1 131 ? -18.436 -8.304 13.555 1.00 86.56 131 GLN A CA 1
ATOM 1043 C C . GLN A 1 131 ? -17.736 -8.045 14.890 1.00 86.56 131 GLN A C 1
ATOM 1045 O O . GLN A 1 131 ? -18.377 -8.112 15.928 1.00 86.56 131 GLN A O 1
ATOM 1050 N N . VAL A 1 132 ? -16.431 -7.763 14.873 1.00 80.12 132 VAL A N 1
ATOM 1051 C CA . VAL A 1 132 ? -15.644 -7.523 16.097 1.00 80.12 132 VAL A CA 1
ATOM 1052 C C . VAL A 1 132 ? -15.822 -6.093 16.615 1.00 80.12 132 VAL A C 1
ATOM 1054 O O . VAL A 1 132 ? -15.601 -5.820 17.789 1.00 80.12 132 VAL A O 1
ATOM 1057 N N . VAL A 1 133 ? -16.197 -5.169 15.732 1.00 70.81 133 VAL A N 1
ATOM 1058 C CA . VAL A 1 133 ? -16.230 -3.728 16.023 1.00 70.81 133 VAL A CA 1
ATOM 1059 C C . VAL A 1 133 ? -17.634 -3.252 16.393 1.00 70.81 133 VAL A C 1
ATOM 1061 O O . VAL A 1 133 ? -17.783 -2.214 17.034 1.00 70.81 133 VAL A O 1
ATOM 1064 N N . THR A 1 134 ? -18.661 -4.013 16.022 1.00 58.53 134 THR A N 1
ATOM 1065 C CA . THR A 1 134 ? -20.036 -3.733 16.438 1.00 58.53 134 THR A CA 1
ATOM 1066 C C . THR A 1 134 ? -20.238 -4.285 17.860 1.00 58.53 134 THR A C 1
ATOM 1068 O O . THR A 1 134 ? -20.067 -5.493 18.028 1.00 58.53 134 THR A O 1
ATOM 1071 N N . PRO A 1 135 ? -20.526 -3.445 18.875 1.00 53.44 135 PRO A N 1
ATOM 1072 C CA . PRO A 1 135 ? -20.820 -3.906 20.234 1.00 53.44 135 PRO A CA 1
ATOM 1073 C C . PRO A 1 135 ? -22.115 -4.723 20.322 1.00 53.44 135 PRO A C 1
ATOM 1075 O O . PRO A 1 135 ? -23.028 -4.495 19.493 1.00 53.44 135 PRO A O 1
#

Foldseek 3Di:
DDDPVQWDKKFWDDFPDRDIDIDTDGHDDPPDDDDDDDDCSCVVVVVRIPPPCPLVPDQAEQEDDALVVVLVVCCVVCVVCVVPPVRRSCRSSVPGSCVCVVSHPHYQYCDDPRVVVSVVVVVVVVVVVVVVSDD